Protein AF-A0A2S6Q859-F1 (afdb_monomer_lite)

Secondary structure (DSSP, 8-state):
-HHHHHHHHHHHHHHHHHHHHHHHHHHHHHHHHHHHHTPPPPGGGTTTTHHHHHHTTGGGS-------

Foldseek 3Di:
DVVVVVVVCVVQNPVVVVVVVVVVVVVVVVVVVCQVVLPDDDPVVCVVCVVVCVVVVVVVDDRNDDDD

Structure (mmCIF, N/CA/C/O backbone):
data_AF-A0A2S6Q859-F1
#
_entry.id   AF-A0A2S6Q859-F1
#
loop_
_atom_site.group_PDB
_atom_site.id
_atom_site.type_symbol
_atom_site.label_atom_id
_atom_site.label_alt_id
_atom_site.label_com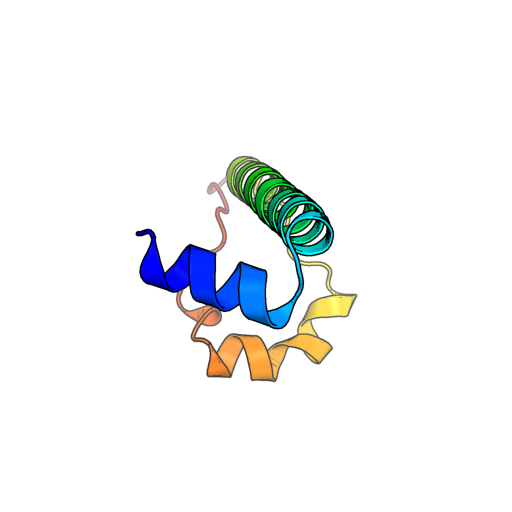p_id
_atom_site.label_asym_id
_atom_site.label_entity_id
_atom_site.label_seq_id
_atom_site.pdbx_PDB_ins_code
_atom_site.Cartn_x
_atom_site.Cartn_y
_atom_site.Cartn_z
_atom_site.occupancy
_atom_site.B_iso_or_equiv
_atom_site.auth_seq_id
_atom_site.auth_comp_id
_atom_site.auth_asym_id
_atom_site.auth_atom_id
_atom_site.pdbx_PDB_model_num
ATOM 1 N N . MET A 1 1 ? -17.589 -10.793 7.689 1.00 61.31 1 MET A N 1
ATOM 2 C CA . MET A 1 1 ? -17.012 -9.494 7.272 1.00 61.31 1 MET A CA 1
ATOM 3 C C . MET A 1 1 ? -17.001 -8.489 8.420 1.00 61.31 1 MET A C 1
ATOM 5 O O . MET A 1 1 ? -16.044 -7.733 8.519 1.00 61.31 1 MET A O 1
ATOM 9 N N . ASP A 1 2 ? -17.972 -8.537 9.335 1.00 79.25 2 ASP A N 1
ATOM 10 C CA . ASP A 1 2 ? -18.065 -7.566 10.437 1.00 79.25 2 ASP A CA 1
ATOM 11 C C . ASP A 1 2 ? -16.960 -7.695 11.491 1.00 79.25 2 ASP A C 1
ATOM 13 O O . ASP A 1 2 ? -16.480 -6.682 11.974 1.00 79.25 2 ASP A O 1
ATOM 17 N N . ALA A 1 3 ? -16.470 -8.905 11.788 1.00 91.31 3 ALA A N 1
ATOM 18 C CA . ALA A 1 3 ? -15.412 -9.094 12.791 1.00 91.31 3 ALA A CA 1
ATOM 19 C C . ALA A 1 3 ? -14.107 -8.348 12.448 1.00 91.31 3 ALA A C 1
ATOM 21 O O . ALA A 1 3 ? -13.548 -7.663 13.298 1.00 91.31 3 ALA A O 1
ATOM 22 N N . ALA A 1 4 ? -13.650 -8.426 11.193 1.00 93.25 4 ALA A N 1
ATOM 23 C CA . ALA A 1 4 ? -12.444 -7.725 10.749 1.00 93.25 4 ALA A CA 1
ATOM 24 C C . ALA A 1 4 ? -12.645 -6.203 10.734 1.00 93.25 4 ALA A C 1
ATOM 26 O O . ALA A 1 4 ? -11.771 -5.459 11.167 1.00 93.25 4 ALA A O 1
ATOM 27 N N . ARG A 1 5 ? -13.817 -5.736 10.281 1.00 92.12 5 ARG A N 1
ATOM 28 C CA . ARG A 1 5 ? -14.161 -4.310 10.309 1.00 92.12 5 ARG A CA 1
ATOM 29 C C . ARG A 1 5 ? -14.188 -3.782 11.741 1.00 92.12 5 ARG A C 1
ATOM 31 O O . ARG A 1 5 ? -13.578 -2.754 12.003 1.00 92.12 5 ARG A O 1
ATOM 38 N N . ASN A 1 6 ? -14.862 -4.485 12.646 1.00 96.00 6 ASN A N 1
ATOM 39 C CA . ASN A 1 6 ? -14.992 -4.087 14.044 1.00 96.00 6 ASN A CA 1
ATOM 40 C C . ASN A 1 6 ? -13.629 -4.031 14.730 1.00 96.00 6 ASN A C 1
ATOM 42 O O . ASN A 1 6 ? -13.351 -3.050 15.404 1.00 96.00 6 ASN A O 1
ATOM 46 N N . TYR A 1 7 ? -12.764 -5.019 14.485 1.0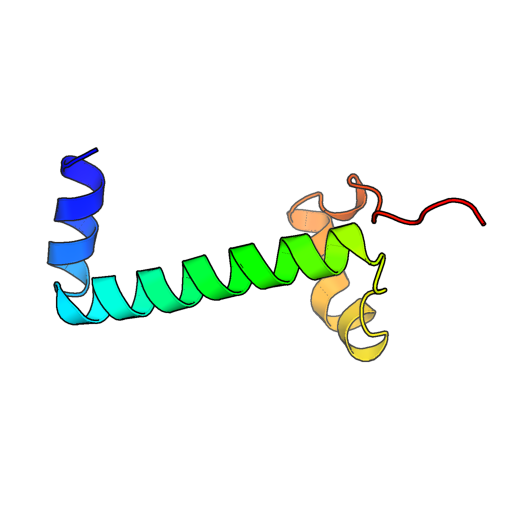0 96.75 7 TYR A N 1
ATOM 47 C CA . TYR A 1 7 ? -11.399 -5.020 15.008 1.00 96.75 7 TYR A CA 1
ATOM 48 C C . TYR A 1 7 ? -10.605 -3.784 14.566 1.00 96.75 7 TYR A C 1
ATOM 50 O O . TYR A 1 7 ? -9.964 -3.128 15.380 1.00 96.75 7 TYR A O 1
ATOM 58 N N . VAL A 1 8 ? -10.673 -3.427 13.279 1.00 95.31 8 VAL A N 1
ATOM 59 C CA . VAL A 1 8 ? -9.978 -2.236 12.775 1.00 95.31 8 VAL A CA 1
ATOM 60 C C . VAL A 1 8 ? -10.586 -0.963 13.368 1.00 95.31 8 VAL A C 1
ATOM 62 O O . VAL A 1 8 ? -9.843 -0.112 13.839 1.00 95.31 8 VAL A O 1
ATOM 65 N N . VAL A 1 9 ? -11.918 -0.838 13.420 1.00 96.94 9 VAL A N 1
ATOM 66 C CA . VAL A 1 9 ? -12.577 0.321 14.056 1.00 96.94 9 VAL A CA 1
ATOM 67 C C . VAL A 1 9 ? -12.184 0.449 15.529 1.00 96.94 9 VAL A C 1
ATOM 69 O O . VAL A 1 9 ? -11.948 1.561 15.985 1.00 96.94 9 VAL A O 1
ATOM 72 N N . GLU A 1 10 ? -12.084 -0.655 16.266 1.00 97.81 10 GLU A N 1
ATOM 73 C CA . GLU A 1 10 ? -11.634 -0.652 17.662 1.00 97.81 10 GLU A CA 1
ATOM 74 C C . GLU A 1 10 ? -10.174 -0.193 17.790 1.00 97.81 10 GLU A C 1
ATOM 76 O O . GLU A 1 10 ? -9.844 0.558 18.704 1.00 97.81 10 GLU A O 1
ATOM 81 N N . ALA A 1 11 ? -9.310 -0.589 16.852 1.00 97.81 11 ALA A N 1
ATOM 82 C CA . ALA A 1 11 ? -7.892 -0.250 16.879 1.00 97.81 11 ALA A CA 1
ATOM 83 C C . ALA A 1 11 ? -7.586 1.203 16.472 1.00 97.81 11 ALA A C 1
ATOM 85 O O . ALA A 1 11 ? -6.689 1.812 17.055 1.00 97.81 11 ALA A O 1
ATOM 86 N N . ILE A 1 12 ? -8.276 1.747 15.459 1.00 97.50 12 ILE A N 1
ATOM 87 C CA . ILE A 1 12 ? -7.925 3.051 14.856 1.00 97.50 12 ILE A CA 1
ATOM 88 C C . ILE A 1 12 ? -9.063 4.082 14.851 1.00 97.50 12 ILE A C 1
ATOM 90 O O .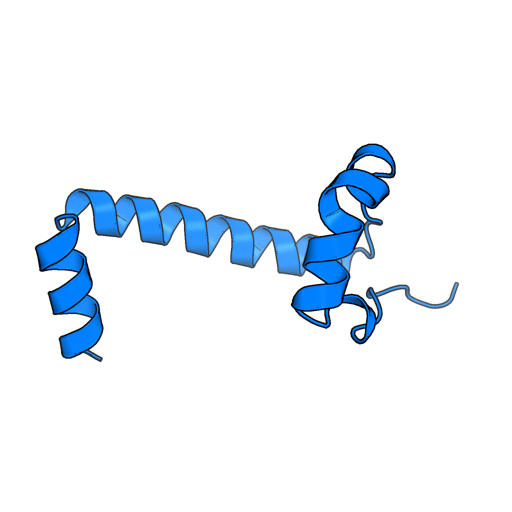 ILE A 1 12 ? -8.823 5.254 14.580 1.00 97.50 12 ILE A O 1
ATOM 94 N N . GLY A 1 13 ? -10.293 3.687 15.175 1.00 98.00 13 GLY A N 1
ATOM 95 C CA . GLY A 1 13 ? -11.472 4.548 15.097 1.00 98.00 13 GLY A CA 1
ATOM 96 C C . GLY A 1 13 ? -12.102 4.605 13.701 1.00 98.00 13 GLY A C 1
ATOM 97 O O . GLY A 1 13 ? -11.523 4.198 12.693 1.00 98.00 13 GLY A O 1
ATOM 98 N N . SER A 1 14 ? -13.338 5.105 13.635 1.00 96.50 14 SER A N 1
ATOM 99 C CA . SER A 1 14 ? -14.115 5.172 12.390 1.00 96.50 14 SER A CA 1
ATOM 100 C C . SER A 1 14 ? -13.556 6.173 11.379 1.00 96.50 14 SER A C 1
ATOM 102 O O . SER A 1 14 ? -13.553 5.875 10.190 1.00 96.50 14 SER A O 1
ATOM 104 N N . GLU A 1 15 ? -13.072 7.331 11.832 1.00 97.75 15 GLU A N 1
ATOM 105 C CA . GLU A 1 15 ? -12.483 8.360 10.963 1.00 97.75 15 GLU A CA 1
ATOM 106 C C . GLU A 1 15 ? -11.194 7.854 10.302 1.00 97.75 15 GLU A C 1
ATOM 108 O O . GLU A 1 15 ? -11.100 7.827 9.077 1.00 97.75 15 GLU A O 1
ATOM 113 N N . ALA A 1 16 ? -10.263 7.302 11.087 1.00 97.69 16 ALA A N 1
ATOM 114 C CA . ALA A 1 16 ? -9.032 6.730 10.544 1.00 97.69 16 ALA A CA 1
ATOM 115 C C . ALA A 1 16 ? -9.291 5.523 9.625 1.00 97.69 16 ALA A C 1
ATOM 117 O O . ALA A 1 16 ? -8.531 5.290 8.686 1.00 97.69 16 ALA A O 1
ATOM 118 N N . LEU A 1 17 ? -10.366 4.755 9.853 1.00 96.44 17 LEU A N 1
ATOM 119 C CA . LEU A 1 17 ? -10.779 3.708 8.916 1.00 96.44 17 LEU A CA 1
ATOM 120 C C . LEU A 1 17 ? -11.180 4.295 7.555 1.00 96.44 17 LEU A C 1
ATOM 122 O O . LEU A 1 17 ? -10.826 3.715 6.529 1.00 96.44 17 LEU A O 1
ATOM 126 N N . VAL A 1 18 ? -11.903 5.420 7.526 1.00 97.56 18 VAL A N 1
ATOM 127 C CA . VAL A 1 18 ? -12.263 6.094 6.266 1.00 97.56 18 VAL A CA 1
ATOM 128 C C . VAL A 1 18 ? -11.001 6.540 5.532 1.00 97.56 18 VAL A C 1
ATOM 130 O O . VAL A 1 18 ? -10.866 6.248 4.342 1.00 97.56 18 VAL A O 1
ATOM 133 N N . ASP A 1 19 ? -10.049 7.147 6.239 1.00 98.06 19 ASP A N 1
ATOM 134 C CA . ASP A 1 19 ? -8.779 7.583 5.651 1.00 98.06 19 ASP A CA 1
ATOM 135 C C . ASP A 1 19 ? -7.964 6.402 5.107 1.00 98.06 19 ASP A C 1
ATOM 137 O O . ASP A 1 19 ? -7.511 6.424 3.959 1.00 98.06 19 ASP A O 1
ATOM 141 N N . ALA A 1 20 ? -7.840 5.320 5.882 1.00 96.81 20 ALA A N 1
ATOM 142 C CA . ALA A 1 20 ? -7.153 4.102 5.456 1.00 96.81 20 ALA A CA 1
ATOM 143 C C . ALA A 1 20 ? -7.808 3.477 4.213 1.00 96.81 20 ALA A C 1
ATOM 145 O O . ALA A 1 20 ? -7.113 3.059 3.282 1.00 96.81 20 ALA A O 1
ATOM 146 N N . CYS A 1 21 ? -9.145 3.451 4.158 1.00 96.75 21 CYS A N 1
ATOM 147 C CA . CYS A 1 21 ? -9.879 3.021 2.971 1.00 96.75 21 CYS A CA 1
ATOM 148 C C . CYS A 1 21 ? -9.599 3.928 1.765 1.00 96.75 21 CYS A C 1
ATOM 150 O O . CYS A 1 21 ? -9.437 3.414 0.658 1.00 96.75 21 CYS A O 1
ATOM 152 N N . GLY A 1 22 ? -9.505 5.245 1.964 1.00 98.06 22 GLY A N 1
ATOM 153 C CA . GLY A 1 22 ? -9.148 6.200 0.915 1.00 98.06 22 GLY A CA 1
ATOM 154 C C . GLY A 1 22 ? -7.760 5.935 0.328 1.00 98.06 22 GLY A C 1
ATOM 155 O O . GLY A 1 22 ? -7.608 5.868 -0.896 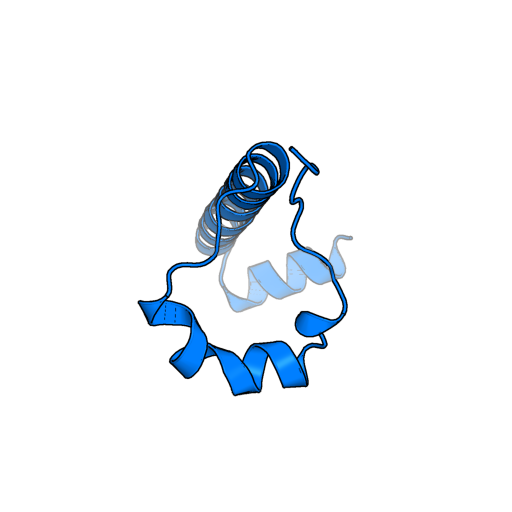1.00 98.06 22 GLY A O 1
ATOM 156 N N . VAL A 1 23 ? -6.761 5.695 1.183 1.00 97.88 23 VAL A N 1
ATOM 157 C CA . VAL A 1 23 ? -5.397 5.333 0.760 1.00 97.88 23 VAL A CA 1
ATOM 158 C C . VAL A 1 23 ? -5.407 4.022 -0.028 1.00 97.88 23 VAL A C 1
ATOM 160 O O . VAL A 1 23 ? -4.910 3.979 -1.155 1.00 97.88 23 VAL A O 1
ATOM 163 N N . ALA A 1 24 ? -6.027 2.971 0.515 1.00 97.06 24 ALA A N 1
ATOM 164 C CA . ALA A 1 24 ? -6.077 1.659 -0.128 1.00 97.06 24 ALA A CA 1
ATOM 165 C C . ALA A 1 24 ? -6.780 1.701 -1.496 1.00 97.06 24 ALA A C 1
ATOM 167 O O . ALA A 1 24 ? -6.282 1.135 -2.470 1.00 97.06 24 ALA A O 1
ATOM 168 N N . ALA A 1 25 ? -7.914 2.402 -1.592 1.00 97.81 25 ALA A N 1
ATOM 169 C CA . ALA A 1 25 ? -8.648 2.558 -2.844 1.00 97.81 25 ALA A CA 1
ATOM 170 C C . ALA A 1 25 ? -7.829 3.319 -3.898 1.00 97.81 25 ALA A C 1
ATOM 172 O O . ALA A 1 25 ? -7.841 2.946 -5.072 1.00 97.81 25 ALA A O 1
ATOM 173 N N . THR A 1 26 ? -7.092 4.350 -3.476 1.00 98.38 26 THR A N 1
ATOM 174 C CA . THR A 1 26 ? -6.248 5.157 -4.364 1.00 98.38 26 THR A CA 1
ATOM 175 C C . THR A 1 26 ? -5.122 4.325 -4.971 1.00 98.38 26 THR A C 1
ATOM 177 O O . THR A 1 26 ? -4.990 4.295 -6.194 1.00 98.38 26 THR A O 1
ATOM 180 N N . PHE A 1 27 ? -4.354 3.594 -4.154 1.00 96.50 27 PHE A N 1
ATOM 181 C CA . PHE A 1 27 ? -3.291 2.722 -4.671 1.00 96.50 27 PHE A CA 1
ATOM 182 C C . PHE A 1 27 ? -3.850 1.631 -5.580 1.00 96.50 27 PHE A C 1
ATOM 184 O O . PHE A 1 27 ? -3.349 1.439 -6.682 1.00 96.50 27 PHE A O 1
ATOM 191 N N . ASN A 1 28 ? -4.976 1.020 -5.207 1.00 95.31 28 ASN A N 1
ATOM 192 C CA . ASN A 1 28 ? -5.588 -0.006 -6.041 1.00 95.31 28 ASN A CA 1
ATOM 193 C C . ASN A 1 28 ? -6.048 0.513 -7.418 1.00 95.31 28 ASN A C 1
ATOM 195 O O . ASN A 1 28 ? -6.087 -0.253 -8.380 1.00 95.31 28 ASN A O 1
ATOM 199 N N . ALA A 1 29 ? -6.407 1.795 -7.532 1.00 96.81 29 ALA A N 1
ATOM 200 C CA . ALA A 1 29 ? -6.701 2.420 -8.818 1.00 96.81 29 ALA A CA 1
ATOM 201 C C . ALA A 1 29 ? -5.425 2.724 -9.620 1.00 96.81 29 ALA A C 1
ATOM 203 O O . ALA A 1 29 ? -5.386 2.430 -10.815 1.00 96.81 29 ALA A O 1
ATOM 204 N N . ILE A 1 30 ? -4.395 3.285 -8.976 1.00 95.25 30 ILE A N 1
ATOM 205 C CA . ILE A 1 30 ? -3.120 3.639 -9.618 1.00 95.25 30 ILE A CA 1
ATOM 206 C C . ILE A 1 30 ? -2.406 2.392 -10.150 1.00 95.25 30 ILE A C 1
ATOM 208 O O . ILE A 1 30 ? -1.963 2.408 -11.297 1.00 95.25 30 ILE A O 1
ATOM 212 N N . ASP A 1 31 ? -2.366 1.307 -9.374 1.00 91.00 31 ASP A N 1
ATOM 213 C CA . ASP A 1 31 ? -1.726 0.047 -9.770 1.00 91.00 31 ASP A CA 1
ATOM 214 C C . ASP A 1 31 ? -2.329 -0.488 -11.075 1.00 91.00 31 ASP A C 1
ATOM 216 O O . ASP A 1 31 ? -1.609 -0.785 -12.024 1.00 91.00 31 ASP A O 1
ATOM 220 N N . ARG A 1 32 ? -3.665 -0.491 -11.192 1.00 91.81 32 ARG A N 1
ATOM 221 C CA . ARG A 1 32 ? -4.345 -0.933 -12.422 1.00 91.81 32 ARG A CA 1
ATOM 222 C C . ARG A 1 32 ? -4.025 -0.057 -13.629 1.00 91.81 32 ARG A C 1
ATOM 224 O O . ARG A 1 32 ? -3.958 -0.565 -14.745 1.00 91.81 32 ARG A O 1
ATOM 231 N N . VAL A 1 33 ? -3.860 1.251 -13.432 1.00 93.31 33 VAL A N 1
ATOM 232 C CA . VAL A 1 33 ? -3.448 2.160 -14.512 1.00 93.31 33 VAL A CA 1
ATOM 233 C C . VAL A 1 33 ? -2.005 1.872 -14.926 1.00 93.31 33 VAL A C 1
ATOM 235 O O . VAL A 1 33 ? -1.731 1.800 -16.123 1.00 93.31 33 VAL A O 1
ATOM 238 N N . ALA A 1 34 ? -1.097 1.670 -13.970 1.00 89.19 34 ALA A N 1
ATOM 239 C CA . ALA A 1 34 ? 0.294 1.320 -14.248 1.00 89.19 34 ALA A CA 1
ATOM 240 C C . ALA A 1 34 ? 0.396 -0.011 -15.010 1.00 89.19 34 ALA A C 1
ATOM 242 O O . ALA A 1 34 ? 1.060 -0.067 -16.045 1.00 89.19 34 ALA A O 1
ATOM 243 N N . ASP A 1 35 ? -0.345 -1.034 -14.578 1.00 86.69 35 ASP A N 1
ATOM 244 C CA . ASP A 1 35 ? -0.411 -2.336 -15.246 1.00 86.69 35 ASP A CA 1
ATOM 245 C C . ASP A 1 35 ? -0.972 -2.227 -16.670 1.00 86.69 35 ASP A C 1
ATOM 247 O O . ASP A 1 35 ? -0.417 -2.806 -17.603 1.00 86.69 35 ASP A O 1
ATOM 251 N N . ALA A 1 36 ? -2.047 -1.455 -16.863 1.00 88.88 36 ALA A N 1
ATOM 252 C CA . ALA A 1 36 ? -2.672 -1.273 -18.174 1.00 88.88 36 ALA A CA 1
ATOM 253 C C . ALA A 1 36 ? -1.796 -0.488 -19.162 1.00 88.88 36 ALA A C 1
ATOM 255 O O . ALA A 1 36 ? -1.943 -0.637 -20.374 1.00 88.88 36 ALA A O 1
ATOM 256 N N . THR A 1 37 ? -0.909 0.368 -18.655 1.00 89.50 37 THR A N 1
ATOM 257 C CA . THR A 1 37 ? -0.026 1.215 -19.469 1.00 89.50 37 THR A CA 1
ATOM 258 C C . THR A 1 37 ? 1.386 0.652 -19.607 1.00 89.50 37 THR A C 1
ATOM 260 O O . THR A 1 37 ? 2.142 1.125 -20.453 1.00 89.50 37 THR A O 1
ATOM 263 N N . GLY A 1 38 ? 1.749 -0.357 -18.812 1.00 86.31 38 GLY A N 1
ATOM 264 C CA . GLY A 1 38 ? 3.075 -0.970 -18.824 1.00 86.31 38 GLY A CA 1
ATOM 265 C C . GLY A 1 38 ? 4.187 -0.046 -18.316 1.00 86.31 38 GLY A C 1
ATOM 266 O O . GLY A 1 38 ? 5.337 -0.200 -18.733 1.00 86.31 38 GLY A O 1
ATOM 267 N N . ILE A 1 39 ? 3.869 0.930 -17.454 1.00 87.00 39 ILE A N 1
ATOM 268 C CA . ILE A 1 39 ? 4.869 1.866 -16.914 1.00 87.00 39 ILE A CA 1
ATOM 269 C C . ILE A 1 39 ? 5.947 1.077 -16.143 1.00 87.00 39 ILE A C 1
ATOM 271 O O . ILE A 1 39 ? 5.608 0.274 -15.270 1.00 87.00 39 ILE A O 1
ATOM 275 N N . PRO A 1 40 ? 7.247 1.281 -16.438 1.00 86.12 40 PRO A N 1
ATOM 276 C CA . PRO A 1 40 ? 8.317 0.577 -15.744 1.00 86.12 40 PRO A CA 1
ATOM 277 C C . PRO A 1 40 ? 8.500 1.090 -14.310 1.00 86.12 40 PRO A C 1
ATOM 279 O O . PRO A 1 40 ? 8.176 2.233 -13.985 1.00 86.12 40 PRO A O 1
ATOM 282 N N . ILE A 1 41 ? 9.088 0.248 -13.457 1.00 88.44 41 ILE A N 1
ATOM 283 C CA . ILE A 1 41 ? 9.583 0.690 -12.152 1.00 88.44 41 ILE A CA 1
ATOM 284 C C . ILE A 1 41 ? 10.705 1.722 -12.339 1.00 88.44 41 ILE A C 1
ATOM 286 O O . ILE A 1 41 ? 11.557 1.572 -13.212 1.00 88.44 41 ILE A O 1
ATOM 290 N N . ASP A 1 42 ? 10.698 2.754 -11.499 1.00 90.75 42 ASP A N 1
ATOM 291 C CA . ASP A 1 42 ? 11.772 3.746 -11.424 1.00 90.75 42 ASP A CA 1
ATOM 292 C C . ASP A 1 42 ? 13.101 3.071 -11.044 1.00 90.75 42 ASP A C 1
ATOM 294 O O . ASP A 1 42 ? 13.165 2.327 -10.059 1.00 90.75 42 ASP A O 1
ATOM 298 N N . GLU A 1 43 ? 14.164 3.348 -11.799 1.00 92.75 43 GLU A N 1
ATOM 299 C CA . GLU A 1 43 ? 15.506 2.812 -11.554 1.00 92.75 43 GLU A CA 1
ATOM 300 C C . GLU A 1 43 ? 15.997 3.126 -10.137 1.00 92.75 43 GLU A C 1
ATOM 302 O O . GLU A 1 43 ? 16.575 2.259 -9.479 1.00 92.75 43 GLU A O 1
ATOM 307 N N . ALA A 1 44 ? 15.672 4.312 -9.608 1.00 95.81 44 ALA A N 1
ATOM 308 C CA . ALA A 1 44 ? 16.034 4.710 -8.248 1.00 95.81 44 ALA A CA 1
ATOM 309 C C . ALA A 1 44 ? 15.377 3.833 -7.163 1.00 95.81 44 ALA A C 1
ATOM 311 O O . ALA A 1 44 ? 15.808 3.841 -6.009 1.00 95.81 44 ALA A O 1
ATOM 312 N N . ARG A 1 45 ? 14.337 3.063 -7.516 1.00 91.75 45 ARG A N 1
ATOM 313 C CA . ARG A 1 45 ? 13.645 2.126 -6.621 1.00 91.75 45 ARG A CA 1
ATOM 314 C C . ARG A 1 45 ? 14.112 0.681 -6.769 1.00 91.75 45 ARG A C 1
ATOM 316 O O . ARG A 1 45 ? 13.724 -0.133 -5.935 1.00 91.75 45 ARG A O 1
ATOM 323 N N . LEU A 1 46 ? 14.929 0.337 -7.766 1.00 92.75 46 LEU A N 1
ATOM 324 C CA . LEU A 1 46 ? 15.341 -1.051 -8.005 1.00 92.75 46 LEU A CA 1
ATOM 325 C C . LEU A 1 46 ? 16.161 -1.620 -6.843 1.00 92.75 46 LEU A C 1
ATOM 327 O O . LEU A 1 46 ? 15.740 -2.619 -6.256 1.00 92.75 46 LEU A O 1
ATOM 331 N N . GLU A 1 47 ? 17.270 -0.966 -6.491 1.00 96.50 47 GLU A N 1
ATOM 332 C CA . GLU A 1 47 ? 18.163 -1.409 -5.410 1.00 96.50 47 GLU A CA 1
ATOM 333 C C . GLU A 1 47 ? 17.487 -1.364 -4.031 1.00 96.50 47 GLU A C 1
ATOM 335 O O . GLU A 1 47 ? 17.454 -2.396 -3.361 1.00 96.50 47 GLU A O 1
ATOM 340 N N . PRO A 1 48 ? 16.837 -0.256 -3.605 1.00 97.06 48 PRO A N 1
ATOM 341 C CA . PRO A 1 48 ? 16.239 -0.190 -2.268 1.00 97.06 48 PRO A CA 1
ATOM 342 C C . PRO A 1 48 ? 15.110 -1.199 -2.028 1.00 97.06 48 PRO A C 1
ATOM 344 O O . PRO A 1 48 ? 14.734 -1.436 -0.884 1.00 97.06 48 PRO A O 1
ATOM 347 N N . THR A 1 49 ? 14.531 -1.760 -3.094 1.00 95.12 49 THR A N 1
ATOM 348 C CA . THR A 1 49 ? 13.419 -2.715 -3.001 1.00 95.12 49 THR A CA 1
ATOM 349 C C . THR A 1 49 ? 13.805 -4.140 -3.381 1.00 95.12 49 THR A C 1
ATOM 351 O O . THR A 1 49 ? 12.931 -5.005 -3.362 1.00 95.12 49 THR A O 1
ATOM 354 N N . ALA A 1 50 ? 15.067 -4.412 -3.736 1.00 95.44 50 ALA A N 1
ATOM 355 C CA . ALA A 1 50 ? 15.492 -5.715 -4.247 1.00 95.44 50 ALA A CA 1
ATOM 356 C C . ALA A 1 50 ? 15.166 -6.855 -3.267 1.00 95.44 50 ALA A C 1
ATOM 358 O O . ALA A 1 50 ? 14.429 -7.775 -3.625 1.00 95.44 50 ALA A O 1
ATOM 359 N N . ASP A 1 51 ? 15.606 -6.726 -2.013 1.00 96.81 51 ASP A N 1
ATOM 360 C CA . ASP A 1 51 ? 15.388 -7.736 -0.971 1.00 96.81 51 ASP A CA 1
ATOM 361 C C . ASP A 1 51 ? 13.899 -7.953 -0.674 1.00 96.81 51 ASP A C 1
ATOM 363 O O . ASP A 1 51 ? 13.446 -9.083 -0.505 1.00 96.81 51 ASP A O 1
ATOM 367 N N . PHE A 1 52 ? 13.109 -6.876 -0.648 1.00 95.62 52 PHE A N 1
ATOM 368 C CA . PHE A 1 52 ? 11.670 -6.957 -0.393 1.00 95.62 52 PHE A CA 1
ATOM 369 C C . PHE A 1 52 ? 10.916 -7.626 -1.548 1.00 95.62 52 PHE A C 1
ATOM 371 O O . PHE A 1 52 ? 10.022 -8.439 -1.312 1.00 95.62 52 PHE A O 1
ATOM 378 N N . ARG A 1 53 ? 11.288 -7.322 -2.798 1.00 93.88 53 ARG A N 1
ATOM 379 C CA . ARG A 1 53 ? 10.707 -7.963 -3.986 1.00 93.88 53 ARG A CA 1
ATOM 380 C C . ARG A 1 53 ? 11.046 -9.446 -4.047 1.00 93.88 53 ARG A C 1
ATOM 382 O O . ARG A 1 53 ? 10.183 -10.232 -4.432 1.00 93.88 53 ARG A O 1
ATOM 389 N N . GLU A 1 54 ? 12.255 -9.819 -3.640 1.00 95.94 54 GLU A N 1
ATOM 390 C CA . GLU A 1 54 ? 12.657 -11.220 -3.528 1.00 95.94 54 GL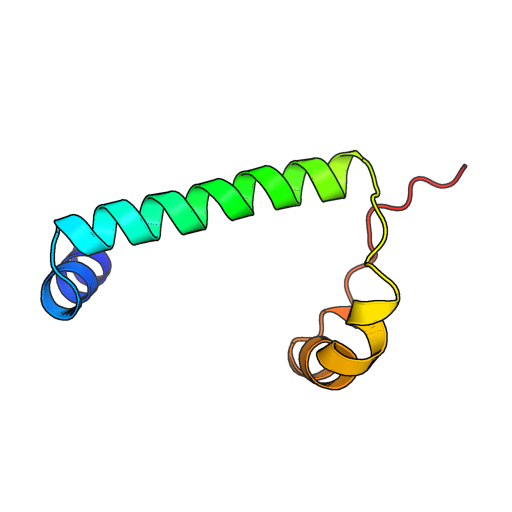U A CA 1
ATOM 391 C C . GLU A 1 54 ? 11.880 -11.934 -2.418 1.00 95.94 54 GLU A C 1
ATOM 393 O O . GLU A 1 54 ? 11.230 -12.945 -2.673 1.00 95.94 54 GLU A O 1
ATOM 398 N N . PHE A 1 55 ? 11.853 -11.365 -1.210 1.00 96.88 55 PHE A N 1
ATOM 399 C CA . PHE A 1 55 ? 11.146 -11.933 -0.060 1.00 96.88 55 PHE A CA 1
ATOM 400 C C . PHE A 1 55 ? 9.650 -12.154 -0.325 1.00 96.88 55 PHE A C 1
ATOM 402 O O . PHE A 1 55 ? 9.093 -13.180 0.064 1.00 96.88 55 PHE A O 1
ATOM 409 N N . LEU A 1 56 ? 8.994 -11.210 -1.003 1.00 95.00 56 LEU A N 1
ATOM 410 C CA . LEU A 1 56 ? 7.583 -11.325 -1.368 1.00 95.00 56 LEU A CA 1
ATOM 411 C C . LEU A 1 56 ? 7.327 -12.179 -2.621 1.00 95.00 56 LEU A C 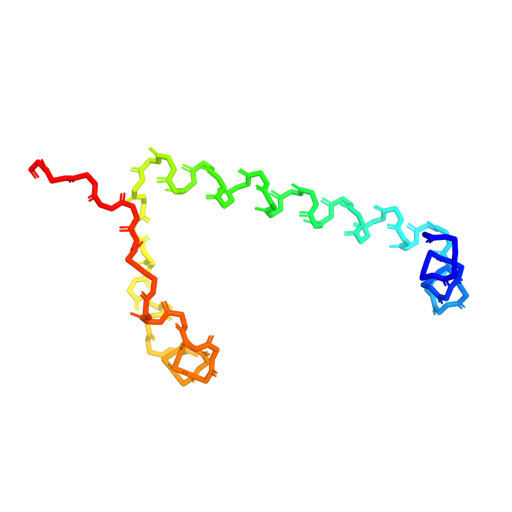1
ATOM 413 O O . LEU A 1 56 ? 6.170 -12.380 -2.987 1.00 95.00 56 LEU A O 1
ATOM 417 N N . GLY A 1 57 ? 8.372 -12.648 -3.308 1.00 94.38 57 GLY A N 1
ATOM 418 C CA . GLY A 1 57 ? 8.244 -13.397 -4.559 1.00 94.38 57 GLY A CA 1
ATOM 419 C C . GLY A 1 57 ? 7.732 -12.564 -5.741 1.00 94.38 57 GLY A C 1
ATOM 420 O O . GLY A 1 57 ? 7.310 -13.133 -6.748 1.00 94.38 57 GLY A O 1
ATOM 421 N N . ILE A 1 58 ? 7.786 -11.228 -5.654 1.00 90.31 58 ILE A N 1
ATOM 422 C CA . ILE A 1 58 ? 7.297 -10.297 -6.688 1.00 90.31 58 ILE A CA 1
ATOM 423 C C . ILE A 1 58 ? 8.007 -10.535 -8.024 1.00 90.31 58 ILE A C 1
ATOM 425 O O . ILE A 1 58 ? 7.386 -10.432 -9.078 1.00 90.31 58 ILE A O 1
ATOM 429 N N . ASN A 1 59 ? 9.282 -10.929 -7.987 1.00 89.50 59 ASN A N 1
ATOM 430 C CA . ASN A 1 59 ? 10.081 -11.226 -9.179 1.00 89.50 59 ASN A CA 1
ATOM 431 C C . ASN A 1 59 ? 9.486 -12.350 -10.059 1.00 89.50 59 ASN A C 1
ATOM 433 O O . ASN A 1 59 ? 9.841 -12.453 -11.232 1.00 89.50 59 ASN A O 1
ATOM 437 N N . SER A 1 60 ? 8.564 -13.164 -9.525 1.00 89.25 60 SER A N 1
ATOM 438 C CA . SER A 1 60 ? 7.865 -14.221 -10.274 1.00 89.25 60 SER A CA 1
ATOM 439 C C . SER A 1 60 ? 6.691 -13.710 -11.117 1.00 89.25 60 SER A C 1
ATOM 441 O O . SER A 1 60 ? 6.172 -14.452 -11.951 1.00 89.25 60 SER A O 1
ATOM 443 N N . PHE A 1 61 ? 6.254 -12.465 -10.910 1.00 83.12 61 PHE A N 1
ATOM 444 C CA . PHE A 1 61 ? 5.144 -11.864 -11.641 1.00 83.12 61 PHE A CA 1
ATOM 445 C C . PHE A 1 61 ? 5.692 -10.940 -12.734 1.00 83.12 61 PHE A C 1
ATOM 447 O O . PHE A 1 61 ? 6.303 -9.913 -12.426 1.00 83.12 61 PHE A O 1
ATOM 454 N N . PRO A 1 62 ? 5.508 -11.277 -14.020 1.00 70.56 62 PRO A N 1
ATOM 455 C CA . PRO A 1 62 ? 5.952 -10.409 -15.096 1.00 70.56 62 PRO A CA 1
ATOM 456 C C . PRO A 1 62 ? 5.163 -9.097 -15.056 1.00 70.56 62 PRO A C 1
ATOM 458 O O . PRO A 1 62 ? 3.934 -9.104 -15.009 1.00 70.56 62 PRO A O 1
ATOM 461 N N . SER A 1 63 ? 5.875 -7.967 -15.107 1.00 69.31 63 SER A N 1
ATOM 462 C CA . SER A 1 63 ? 5.235 -6.676 -15.391 1.00 69.31 63 SER A CA 1
ATOM 463 C C . SER A 1 63 ? 4.522 -6.760 -16.741 1.00 69.31 63 SER A C 1
ATOM 465 O O . SER A 1 63 ? 5.002 -7.452 -17.643 1.00 69.31 63 SER A O 1
ATOM 467 N N . GLY A 1 64 ? 3.384 -6.071 -16.874 1.00 62.78 64 GLY A N 1
ATOM 468 C CA . GLY A 1 64 ? 2.580 -5.996 -18.097 1.00 62.78 64 GLY A CA 1
ATOM 469 C C . GLY A 1 64 ? 3.311 -5.296 -19.247 1.00 62.78 64 GLY A C 1
ATOM 470 O O . GLY A 1 64 ? 2.893 -4.247 -19.718 1.00 62.78 64 GLY A O 1
ATOM 471 N N . LYS A 1 65 ? 4.433 -5.849 -19.707 1.00 57.00 65 LYS A N 1
ATOM 472 C CA . LYS A 1 65 ? 5.099 -5.432 -20.933 1.00 57.00 65 LYS A CA 1
ATOM 473 C C . LYS A 1 65 ? 4.359 -6.090 -22.088 1.00 57.00 65 LYS A C 1
ATOM 475 O O . LYS A 1 65 ? 4.514 -7.287 -22.327 1.00 57.00 65 LYS A O 1
ATOM 480 N N . SER A 1 66 ? 3.546 -5.311 -22.796 1.00 47.03 66 SER A N 1
ATOM 481 C CA . SER A 1 66 ? 3.098 -5.719 -24.129 1.00 47.03 66 SER A CA 1
ATOM 482 C C . SER A 1 66 ? 4.332 -5.879 -25.030 1.00 47.03 66 SER A C 1
ATOM 484 O O . SER A 1 66 ? 5.198 -5.002 -25.008 1.00 47.03 66 SER A O 1
ATOM 486 N N . PRO A 1 67 ? 4.459 -6.981 -25.791 1.00 43.62 67 PRO A N 1
ATOM 487 C CA . PRO A 1 67 ? 5.566 -7.177 -26.713 1.00 43.62 67 PRO A CA 1
ATOM 488 C C . PRO A 1 67 ? 5.341 -6.305 -27.955 1.00 43.62 67 PRO A C 1
ATOM 490 O O . PRO A 1 67 ? 4.610 -6.696 -28.866 1.00 43.62 67 PRO A O 1
ATOM 493 N N . HIS A 1 68 ? 5.956 -5.126 -27.983 1.00 38.81 68 HIS A N 1
ATOM 494 C CA . HIS A 1 68 ? 6.133 -4.316 -29.187 1.00 38.81 68 HIS A CA 1
ATOM 495 C C . HIS A 1 68 ? 7.596 -3.907 -29.310 1.00 38.81 68 HIS A C 1
ATOM 497 O O . HIS A 1 68 ? 8.144 -3.394 -28.309 1.00 38.81 68 HIS A O 1
#

pLDDT: mean 89.41, std 13.28, range [38.81, 98.38]

Radius of gyration: 16.63 Å; chains: 1; bounding box: 36×23×47 Å

Sequence (68 aa):
MDAARNYVVEAIGSEALVDACGVAATFNAIDRVADATGIPIDEARLEPTADFREFLGINSFPSGKSPH